Protein AF-A0A7T8H2N3-F1 (afdb_monomer_lite)

Foldseek 3Di:
DEEDEPPDDVVVVLCCLVVPNDQKYFYDQVRVVVCVVVVSQDQPDDDDDSDDRIGGRPPDD

pLDDT: mean 70.54, std 15.91, range [35.38, 86.88]

Secondary structure (DSSP, 8-state):
-EEE-TTS-HHHHHHHHHH---SEEEE-HHHHHHHHHTTSS--TT----TT-SEEE-----

Radius of gyration: 10.65 Å; chains: 1; bounding box: 27×28×19 Å

Organism: Caligus rogercresseyi (NCBI:txid217165)

Structure (mmCIF, N/CA/C/O backbone):
data_AF-A0A7T8H2N3-F1
#
_entry.id   AF-A0A7T8H2N3-F1
#
loop_
_atom_site.group_PDB
_atom_site.id
_atom_site.type_symbol
_atom_site.label_atom_id
_atom_site.label_alt_id
_atom_site.label_comp_id
_atom_site.label_asym_id
_atom_site.label_entity_id
_atom_site.label_seq_id
_atom_site.pdbx_PDB_ins_code
_atom_site.Cartn_x
_atom_site.Cartn_y
_atom_site.Cartn_z
_atom_site.occupancy
_atom_site.B_iso_or_equiv
_atom_site.auth_seq_id
_atom_site.auth_comp_id
_atom_site.auth_asym_id
_atom_site.auth_atom_id
_atom_site.pdbx_PDB_model_num
ATOM 1 N N . VAL A 1 1 ? 3.239 7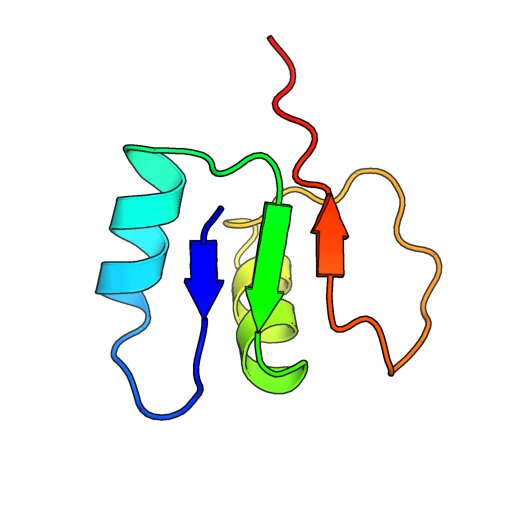.061 -7.498 1.00 70.25 1 VAL A N 1
ATOM 2 C CA . VAL A 1 1 ? 2.915 5.623 -7.320 1.00 70.25 1 VAL A CA 1
ATOM 3 C C . VAL A 1 1 ? 4.114 4.978 -6.647 1.00 70.25 1 VAL A C 1
ATOM 5 O O . VAL A 1 1 ? 5.218 5.271 -7.081 1.00 70.25 1 VAL A O 1
ATOM 8 N N . GLY A 1 2 ? 3.933 4.213 -5.569 1.00 78.50 2 GLY A N 1
ATOM 9 C CA . GLY A 1 2 ? 5.030 3.596 -4.809 1.00 78.50 2 GLY A CA 1
ATOM 10 C C . GLY A 1 2 ? 4.934 2.076 -4.843 1.00 78.50 2 GLY A C 1
ATOM 11 O O . GLY A 1 2 ? 3.838 1.545 -4.666 1.00 78.50 2 GLY A O 1
ATOM 12 N N . VAL A 1 3 ? 6.056 1.393 -5.081 1.00 82.81 3 VAL A N 1
ATOM 13 C CA . VAL A 1 3 ? 6.110 -0.073 -5.133 1.00 82.81 3 VAL A CA 1
ATOM 14 C C . VAL A 1 3 ? 6.932 -0.610 -3.964 1.00 82.81 3 VAL A C 1
ATOM 16 O O . VAL A 1 3 ? 8.042 -0.141 -3.733 1.00 82.81 3 VAL A O 1
ATOM 19 N N . PHE A 1 4 ? 6.391 -1.586 -3.235 1.00 83.75 4 PHE A N 1
ATOM 20 C CA . PHE A 1 4 ? 6.965 -2.123 -2.002 1.00 83.75 4 PHE A CA 1
ATOM 21 C C . PHE A 1 4 ? 7.187 -3.626 -2.124 1.00 83.75 4 PHE A C 1
ATOM 23 O O . PHE A 1 4 ? 6.246 -4.404 -2.307 1.00 83.75 4 PHE A O 1
ATOM 30 N N . PHE A 1 5 ? 8.438 -4.043 -1.972 1.00 84.56 5 PHE A N 1
ATOM 31 C CA . PHE A 1 5 ? 8.843 -5.439 -2.087 1.00 84.56 5 PHE A CA 1
ATOM 32 C C . PHE A 1 5 ? 9.326 -5.991 -0.742 1.00 84.56 5 PHE A C 1
ATOM 34 O O . PHE A 1 5 ? 9.843 -5.268 0.112 1.00 84.56 5 PHE A O 1
ATOM 41 N N . GLY A 1 6 ? 9.153 -7.300 -0.551 1.00 81.25 6 GLY A N 1
ATOM 42 C CA . GLY A 1 6 ? 9.796 -8.025 0.547 1.00 81.25 6 GLY A CA 1
ATOM 43 C C . GLY A 1 6 ? 11.300 -8.178 0.294 1.00 81.25 6 GLY A C 1
ATOM 44 O O . GLY A 1 6 ? 11.732 -8.161 -0.853 1.00 81.25 6 GLY A O 1
ATOM 45 N N . GLY A 1 7 ? 12.096 -8.312 1.357 1.00 83.25 7 GLY A N 1
ATOM 46 C CA . GLY A 1 7 ? 13.560 -8.446 1.263 1.00 83.25 7 GLY A CA 1
ATOM 47 C C . GLY A 1 7 ? 14.340 -7.124 1.273 1.00 83.25 7 GLY A C 1
ATOM 48 O O . GLY A 1 7 ? 15.561 -7.148 1.381 1.00 83.25 7 GLY A O 1
ATOM 49 N N . LEU A 1 8 ? 13.657 -5.974 1.232 1.00 83.44 8 LEU A N 1
ATOM 50 C CA . LEU A 1 8 ? 14.266 -4.646 1.369 1.00 83.44 8 LEU A CA 1
ATOM 51 C C . LEU A 1 8 ? 14.072 -4.059 2.775 1.00 83.44 8 LEU A C 1
ATOM 53 O O . LEU A 1 8 ? 13.125 -4.391 3.499 1.00 83.44 8 LEU A O 1
ATOM 57 N N . ALA A 1 9 ? 14.956 -3.138 3.161 1.00 86.06 9 ALA A N 1
ATOM 58 C CA . ALA A 1 9 ? 14.897 -2.458 4.453 1.00 86.06 9 ALA A CA 1
ATOM 59 C C . ALA A 1 9 ? 13.630 -1.594 4.582 1.00 86.06 9 ALA A C 1
ATOM 61 O O . ALA A 1 9 ? 13.373 -0.723 3.752 1.00 86.06 9 ALA A O 1
ATOM 62 N N . ILE A 1 10 ? 12.858 -1.809 5.653 1.00 84.19 10 ILE A N 1
ATOM 63 C CA . ILE A 1 10 ? 11.590 -1.093 5.897 1.0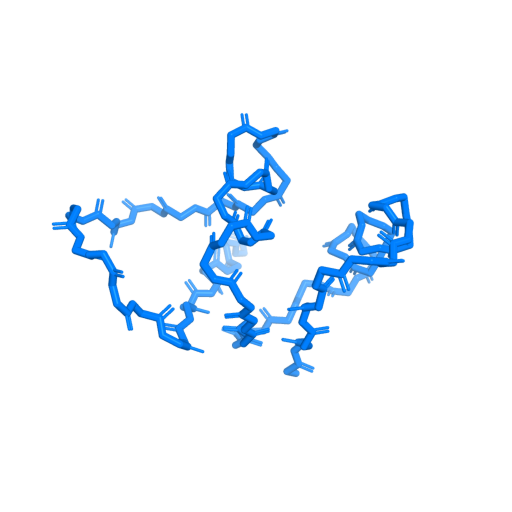0 84.19 10 ILE A CA 1
ATOM 64 C C . ILE A 1 10 ? 11.778 0.405 6.101 1.00 84.19 10 ILE A C 1
ATOM 66 O O . ILE A 1 10 ? 10.929 1.187 5.693 1.00 84.19 10 ILE A O 1
ATOM 70 N N . SER A 1 11 ? 12.935 0.822 6.607 1.00 86.88 11 SER A N 1
ATOM 71 C CA . SER A 1 11 ? 13.240 2.231 6.851 1.00 86.88 11 SER A CA 1
ATOM 72 C C . SER A 1 11 ? 13.247 3.083 5.579 1.00 86.88 11 SER A C 1
ATOM 74 O O . SER A 1 11 ? 12.880 4.255 5.629 1.00 86.88 11 SER A O 1
ATOM 76 N N . LYS A 1 12 ? 13.634 2.512 4.427 1.00 84.69 12 LYS A N 1
ATOM 77 C CA . LYS A 1 12 ? 13.589 3.233 3.143 1.00 84.69 12 LYS A CA 1
ATOM 78 C C . LYS A 1 12 ? 12.150 3.449 2.688 1.00 84.69 12 LYS A C 1
ATOM 80 O O . LYS A 1 12 ? 11.790 4.562 2.316 1.00 84.69 12 LYS A O 1
ATOM 85 N N . ASP A 1 13 ? 11.322 2.422 2.822 1.00 84.81 13 ASP A N 1
ATOM 86 C CA . ASP A 1 13 ? 9.894 2.491 2.518 1.00 84.81 13 ASP A CA 1
ATOM 87 C C . ASP A 1 13 ? 9.176 3.509 3.414 1.00 84.81 13 ASP A C 1
ATOM 89 O O . ASP A 1 13 ? 8.351 4.288 2.941 1.00 84.81 13 ASP A O 1
ATOM 93 N N . GLU A 1 14 ? 9.533 3.555 4.700 1.00 83.88 14 GLU A N 1
ATOM 94 C CA . GLU A 1 14 ? 9.006 4.532 5.655 1.00 83.88 14 GLU A CA 1
ATOM 95 C C . GLU A 1 14 ? 9.386 5.971 5.304 1.00 83.88 14 GLU A C 1
ATOM 97 O O . GLU A 1 14 ? 8.566 6.878 5.457 1.00 83.88 14 GLU A O 1
ATOM 102 N N . GLN A 1 15 ? 10.620 6.197 4.849 1.00 85.38 15 GLN A N 1
ATOM 103 C CA . GLN A 1 15 ? 11.075 7.523 4.444 1.00 85.38 15 GLN A CA 1
ATOM 104 C C . GLN A 1 15 ? 10.334 8.001 3.195 1.00 85.38 15 GLN A C 1
ATOM 106 O O . GLN A 1 15 ? 9.914 9.156 3.152 1.00 85.38 15 GLN A O 1
ATOM 111 N N . VAL A 1 16 ? 10.116 7.112 2.221 1.00 82.62 16 VAL A N 1
ATOM 112 C CA . VAL A 1 16 ? 9.310 7.414 1.032 1.00 82.62 16 VAL A CA 1
ATOM 113 C C . VAL A 1 16 ? 7.890 7.761 1.451 1.00 82.62 16 VAL A C 1
ATOM 115 O O . VAL A 1 16 ? 7.402 8.817 1.082 1.00 82.62 16 VAL A O 1
ATOM 118 N N . LEU A 1 17 ? 7.264 6.955 2.307 1.00 81.44 17 LEU A N 1
ATOM 119 C CA . LEU A 1 17 ? 5.923 7.237 2.816 1.00 81.44 17 LEU A CA 1
ATOM 120 C C . LEU A 1 17 ? 5.806 8.572 3.551 1.00 81.44 17 LEU A C 1
ATOM 122 O O . LEU A 1 17 ? 4.789 9.237 3.420 1.00 81.44 17 LEU A O 1
ATOM 126 N N . LYS A 1 18 ? 6.814 8.951 4.343 1.00 80.25 18 LYS A N 1
ATOM 127 C CA . LYS A 1 18 ? 6.816 10.221 5.083 1.00 80.25 18 LYS A CA 1
ATOM 128 C C . LYS A 1 18 ? 7.093 11.425 4.193 1.00 80.25 18 LYS A C 1
ATOM 130 O O . LYS A 1 18 ? 6.484 12.469 4.382 1.00 80.25 18 LYS A O 1
ATOM 135 N N . SER A 1 19 ? 8.054 11.302 3.284 1.00 83.25 19 SER A N 1
ATOM 136 C CA . SER A 1 19 ? 8.519 12.414 2.455 1.00 83.25 19 SER A CA 1
ATOM 137 C C . SER A 1 19 ? 7.687 12.594 1.189 1.00 83.25 19 SER A C 1
ATOM 139 O O . SER A 1 19 ? 7.700 13.668 0.596 1.00 83.25 19 SER A O 1
ATOM 141 N N . ASN A 1 20 ? 7.035 11.534 0.722 1.00 74.88 20 ASN A N 1
ATOM 142 C CA . ASN A 1 20 ? 6.317 11.486 -0.540 1.00 74.88 20 ASN A CA 1
ATOM 143 C C . ASN A 1 20 ? 5.211 10.426 -0.451 1.00 74.88 20 ASN A C 1
ATOM 145 O O . ASN A 1 20 ? 5.396 9.280 -0.847 1.00 74.88 20 ASN A O 1
ATOM 149 N N . CYS A 1 21 ? 4.048 10.803 0.080 1.00 74.06 21 CYS A N 1
ATOM 150 C CA . CYS A 1 21 ? 2.884 9.921 0.156 1.00 74.06 21 CYS A CA 1
ATOM 151 C C . CYS A 1 21 ? 2.376 9.593 -1.260 1.00 74.06 21 CYS A C 1
ATOM 153 O O . CYS A 1 21 ? 1.770 10.456 -1.903 1.00 74.06 21 CYS A O 1
ATOM 155 N N . PRO A 1 22 ? 2.569 8.371 -1.787 1.00 75.25 22 PRO A N 1
ATOM 156 C CA . PRO A 1 22 ? 2.087 8.054 -3.118 1.00 75.25 22 PRO A CA 1
ATOM 157 C C . PRO A 1 22 ? 0.574 7.798 -3.075 1.00 75.25 22 PRO A C 1
ATOM 159 O O . PRO A 1 22 ? 0.081 7.062 -2.226 1.00 75.25 22 PRO A O 1
ATOM 162 N N . HIS A 1 23 ? -0.171 8.332 -4.044 1.00 77.56 23 HIS A N 1
ATOM 163 C CA . HIS A 1 23 ? -1.619 8.081 -4.156 1.00 77.56 23 HIS A CA 1
ATOM 164 C C . HIS A 1 23 ? -1.981 6.602 -4.365 1.00 77.56 23 HIS A C 1
ATOM 166 O O . HIS A 1 23 ? -3.062 6.155 -3.980 1.00 77.56 23 HIS A O 1
ATOM 172 N N . ILE A 1 24 ? -1.081 5.844 -4.991 1.00 77.62 24 ILE A N 1
ATOM 173 C CA . ILE A 1 24 ? -1.253 4.423 -5.289 1.00 77.62 24 ILE A CA 1
ATOM 174 C C . ILE A 1 24 ? -0.026 3.692 -4.766 1.00 77.62 24 ILE A C 1
ATOM 176 O O . ILE A 1 24 ? 1.107 4.054 -5.105 1.00 77.62 24 ILE A O 1
ATOM 180 N N . VAL A 1 25 ? -0.279 2.672 -3.955 1.00 77.88 25 VAL A N 1
ATOM 181 C CA . VAL A 1 25 ? 0.713 1.783 -3.363 1.00 77.88 25 VAL A CA 1
ATOM 182 C C . VAL A 1 25 ? 0.513 0.390 -3.942 1.00 77.88 25 VAL A C 1
ATOM 184 O O . VAL A 1 25 ? -0.591 -0.146 -3.890 1.00 77.88 25 VAL A O 1
ATOM 187 N N . VAL A 1 26 ? 1.577 -0.188 -4.485 1.00 83.19 26 VAL A N 1
ATOM 188 C CA . VAL A 1 26 ? 1.608 -1.543 -5.046 1.00 83.19 26 VAL A CA 1
ATOM 189 C C . VAL A 1 26 ? 2.644 -2.338 -4.272 1.00 83.19 26 VAL A C 1
ATOM 191 O O . VAL A 1 26 ? 3.699 -1.810 -3.942 1.00 83.19 26 VAL A O 1
ATOM 194 N N . GLY A 1 27 ? 2.392 -3.599 -3.952 1.00 82.25 27 GLY A N 1
ATOM 195 C CA . GLY A 1 27 ? 3.397 -4.375 -3.239 1.00 82.25 27 GLY A CA 1
ATOM 196 C C . GLY A 1 27 ? 2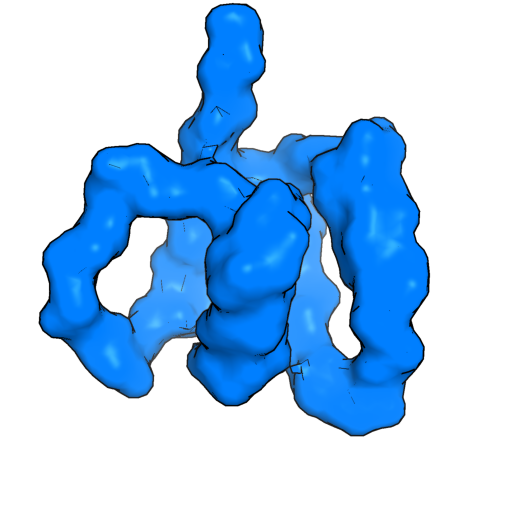.936 -5.749 -2.815 1.00 82.25 27 GLY A C 1
ATOM 197 O O . GLY A 1 27 ? 1.768 -6.109 -2.963 1.00 82.25 27 GLY A O 1
ATOM 198 N N . THR A 1 28 ? 3.873 -6.523 -2.274 1.00 84.50 28 THR A N 1
ATOM 199 C CA . THR A 1 28 ? 3.540 -7.834 -1.722 1.00 84.50 28 THR A CA 1
ATOM 200 C C . THR A 1 28 ? 2.677 -7.675 -0.466 1.00 84.50 28 THR A C 1
ATOM 202 O O . THR A 1 28 ? 2.944 -6.803 0.370 1.00 84.50 28 THR A O 1
ATOM 205 N N . PRO A 1 29 ? 1.659 -8.531 -0.280 1.00 81.69 29 PRO A N 1
ATOM 206 C CA . PRO A 1 29 ? 0.708 -8.395 0.820 1.00 81.69 29 PRO A CA 1
ATOM 207 C C . PRO A 1 29 ? 1.394 -8.460 2.188 1.00 81.69 29 PRO A C 1
ATOM 209 O O . PRO A 1 29 ? 1.068 -7.671 3.068 1.00 81.69 29 PRO A O 1
ATOM 212 N N . GLY A 1 30 ? 2.408 -9.319 2.357 1.00 83.56 30 GLY A N 1
ATOM 213 C CA . GLY A 1 30 ? 3.176 -9.397 3.604 1.00 83.56 30 GLY A CA 1
ATOM 214 C C . GLY A 1 30 ? 3.899 -8.092 3.957 1.00 83.56 30 GLY A C 1
ATOM 215 O O . GLY A 1 30 ? 3.916 -7.689 5.120 1.00 83.56 30 GLY A O 1
ATOM 216 N N . ARG A 1 31 ? 4.447 -7.387 2.956 1.00 86.50 31 ARG A N 1
ATOM 217 C CA . ARG A 1 31 ? 5.144 -6.111 3.167 1.00 86.50 31 ARG A CA 1
ATOM 218 C C . ARG A 1 31 ? 4.173 -4.982 3.480 1.00 86.50 31 ARG A C 1
ATOM 220 O O . ARG A 1 31 ? 4.378 -4.233 4.434 1.00 86.50 31 ARG A O 1
ATOM 227 N N . ILE A 1 32 ? 3.102 -4.889 2.703 1.00 81.12 32 ILE A N 1
ATOM 228 C CA . ILE A 1 32 ? 2.048 -3.902 2.911 1.00 81.12 32 ILE A CA 1
ATOM 229 C C . ILE A 1 32 ? 1.408 -4.080 4.293 1.00 81.12 32 ILE A C 1
ATOM 231 O O . ILE A 1 32 ? 1.254 -3.105 5.024 1.00 81.12 32 ILE A O 1
ATOM 235 N N . LEU A 1 33 ? 1.106 -5.317 4.696 1.00 81.50 33 LEU A N 1
ATOM 236 C CA . LEU A 1 33 ? 0.507 -5.614 5.996 1.00 81.50 33 LEU A CA 1
ATOM 237 C C . LEU A 1 33 ? 1.392 -5.147 7.163 1.00 81.50 33 LEU A C 1
ATOM 239 O O . LEU A 1 33 ? 0.876 -4.600 8.138 1.00 81.50 33 LEU A O 1
ATOM 243 N N . ALA A 1 34 ? 2.714 -5.316 7.061 1.00 83.94 34 ALA A N 1
ATOM 244 C CA . ALA A 1 34 ? 3.656 -4.825 8.065 1.00 83.94 34 ALA A CA 1
ATOM 245 C C . ALA A 1 34 ? 3.626 -3.289 8.175 1.00 83.94 34 ALA A C 1
ATOM 247 O O . ALA A 1 34 ? 3.511 -2.754 9.274 1.00 83.94 34 ALA A O 1
ATOM 248 N N . LEU A 1 35 ? 3.635 -2.577 7.043 1.00 81.06 35 LEU A N 1
ATOM 249 C CA . LEU A 1 35 ? 3.580 -1.108 7.003 1.00 81.06 35 LEU A CA 1
ATOM 250 C C . LEU A 1 35 ? 2.252 -0.541 7.537 1.00 81.06 35 LEU A C 1
ATOM 252 O O . LEU A 1 35 ? 2.237 0.512 8.183 1.00 81.06 35 LEU A O 1
ATOM 256 N N . VAL A 1 36 ? 1.143 -1.245 7.302 1.00 79.56 36 VAL A N 1
ATOM 257 C CA . VAL A 1 36 ? -0.186 -0.901 7.835 1.00 79.56 36 VAL A CA 1
ATOM 258 C C . VAL A 1 36 ? -0.241 -1.124 9.345 1.00 79.56 36 VAL A C 1
ATOM 260 O O . VAL A 1 36 ? -0.679 -0.241 10.080 1.00 79.56 36 VAL A O 1
ATOM 263 N N . ARG A 1 37 ? 0.270 -2.261 9.839 1.00 81.38 37 ARG A N 1
ATOM 264 C CA . ARG A 1 37 ? 0.359 -2.543 11.284 1.00 81.38 37 ARG A CA 1
ATOM 265 C C . ARG A 1 37 ? 1.238 -1.540 12.022 1.00 81.38 37 ARG A C 1
ATOM 267 O O . ARG A 1 37 ? 0.881 -1.108 13.113 1.00 81.38 37 ARG A O 1
ATOM 274 N N . SER A 1 38 ? 2.337 -1.111 11.408 1.00 80.19 38 SER A N 1
ATOM 275 C CA . SER A 1 38 ? 3.210 -0.058 11.937 1.00 80.19 38 SER A CA 1
ATOM 276 C C . SER A 1 38 ? 2.599 1.352 11.856 1.00 80.19 38 SER A C 1
ATOM 278 O O . SER A 1 38 ? 3.275 2.319 12.207 1.00 80.19 38 SER A O 1
ATOM 280 N N . LYS A 1 39 ? 1.339 1.488 11.401 1.00 70.12 39 LYS A N 1
ATOM 281 C CA . LYS A 1 39 ? 0.617 2.756 11.184 1.00 70.12 39 LYS A CA 1
ATOM 282 C C . LYS A 1 39 ? 1.353 3.738 10.267 1.00 70.12 39 LYS A C 1
ATOM 284 O O . LYS A 1 39 ? 1.180 4.949 10.376 1.00 70.12 39 LYS A O 1
ATOM 289 N N . LYS A 1 40 ? 2.199 3.227 9.370 1.00 72.19 40 LYS A N 1
ATOM 290 C CA . LYS A 1 40 ? 2.933 4.047 8.398 1.00 72.19 40 LYS A CA 1
ATOM 291 C C . LYS A 1 40 ? 2.112 4.252 7.129 1.00 72.19 40 LYS A C 1
ATOM 293 O O . LYS A 1 40 ? 2.134 5.343 6.575 1.00 72.19 40 LYS A O 1
ATOM 298 N N . LEU A 1 41 ? 1.320 3.252 6.734 1.00 72.62 41 LEU A N 1
ATOM 299 C CA . LEU A 1 41 ? 0.268 3.375 5.720 1.00 72.62 41 LEU A CA 1
ATOM 300 C C . LEU A 1 41 ? -1.097 3.525 6.401 1.00 72.62 41 LEU A C 1
ATOM 302 O O . LEU A 1 41 ? -1.557 2.600 7.068 1.00 72.62 41 LEU A O 1
ATOM 306 N N . ASN A 1 42 ? -1.753 4.675 6.219 1.00 65.00 42 ASN A N 1
ATOM 307 C CA . ASN A 1 42 ? -3.091 4.930 6.758 1.00 65.00 42 ASN A CA 1
ATOM 308 C C . ASN A 1 42 ? -4.166 4.514 5.751 1.00 65.00 42 ASN A C 1
ATOM 310 O O . ASN A 1 42 ? -4.380 5.179 4.737 1.00 65.00 42 ASN A O 1
ATOM 314 N N . LEU A 1 43 ? -4.854 3.414 6.050 1.00 65.50 43 LEU A N 1
ATOM 315 C CA . LEU A 1 43 ? -5.895 2.835 5.205 1.00 65.50 43 LEU A CA 1
ATOM 31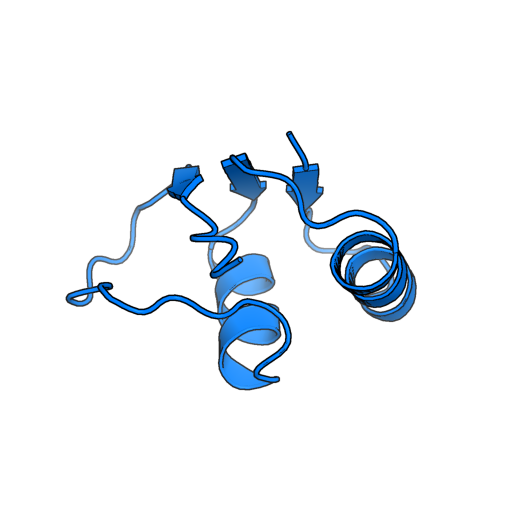6 C C . LEU A 1 43 ? -7.235 2.972 5.915 1.00 65.50 43 LEU A C 1
ATOM 318 O O . LEU A 1 43 ? -7.579 2.167 6.773 1.00 65.50 43 LEU A O 1
ATOM 322 N N . LYS A 1 44 ? -7.966 4.043 5.587 1.00 55.16 44 LYS A N 1
ATOM 323 C CA . LYS A 1 44 ? -9.236 4.397 6.243 1.00 55.16 44 LYS A CA 1
ATOM 324 C C . LYS A 1 44 ? -10.399 3.447 5.909 1.00 55.16 44 LYS A C 1
ATOM 326 O O . LYS A 1 44 ? -11.377 3.443 6.643 1.00 55.16 44 LYS A O 1
ATOM 331 N N . THR A 1 45 ? -10.300 2.630 4.859 1.00 46.78 45 THR A N 1
ATOM 332 C CA . THR A 1 45 ? -11.393 1.751 4.397 1.00 46.78 45 THR A CA 1
ATOM 333 C C . THR A 1 45 ? -10.857 0.463 3.772 1.00 46.78 45 THR A C 1
ATOM 335 O O . THR A 1 45 ? -10.978 0.246 2.570 1.00 46.78 45 THR A O 1
ATOM 338 N N . LEU A 1 46 ? -10.254 -0.419 4.573 1.00 49.28 46 LEU A N 1
ATOM 339 C CA . LEU A 1 46 ? -10.016 -1.798 4.137 1.00 49.28 46 LEU A CA 1
ATOM 340 C C . LEU A 1 46 ? -10.840 -2.771 4.972 1.00 49.28 46 LEU A C 1
ATOM 342 O O . LEU A 1 46 ? -10.471 -3.126 6.088 1.00 49.28 46 LEU A O 1
ATOM 346 N N . SER A 1 47 ? -11.951 -3.214 4.383 1.00 39.38 47 SER A N 1
ATOM 347 C CA . SER A 1 47 ? -12.552 -4.495 4.733 1.00 39.38 47 SER A CA 1
ATOM 348 C C . SER A 1 47 ? -11.616 -5.590 4.222 1.00 39.38 47 SER A C 1
ATOM 350 O O . SER A 1 47 ? -11.215 -5.603 3.057 1.00 39.38 47 SER A O 1
ATOM 352 N N . THR A 1 48 ? -11.196 -6.442 5.144 1.00 44.66 48 THR A N 1
ATOM 353 C CA . THR A 1 48 ? -10.288 -7.576 4.981 1.00 44.66 48 THR A CA 1
ATOM 354 C C . THR A 1 48 ? -10.514 -8.354 3.681 1.00 44.66 48 THR A C 1
ATOM 356 O O . THR A 1 48 ? -11.522 -9.041 3.539 1.00 44.66 48 THR A O 1
ATOM 359 N N . SER A 1 49 ? -9.554 -8.314 2.753 1.00 35.38 49 SER A N 1
ATOM 360 C CA . SER A 1 49 ? -9.443 -9.317 1.689 1.00 35.38 49 SER A CA 1
ATOM 361 C C . SER A 1 49 ? -7.980 -9.515 1.287 1.00 35.38 49 SER A C 1
ATOM 363 O O . SER A 1 49 ? -7.221 -8.576 1.053 1.00 35.38 49 SER A O 1
ATOM 365 N N . SER A 1 50 ? -7.560 -10.771 1.281 1.00 43.25 50 SER A N 1
ATOM 366 C CA . SER A 1 50 ? -6.174 -11.245 1.329 1.00 43.25 50 SER A CA 1
ATOM 367 C C . SER A 1 50 ? -5.382 -11.073 0.022 1.00 43.25 50 SER A C 1
ATOM 369 O O . SER A 1 50 ? -4.358 -11.730 -0.158 1.00 43.25 50 SER A O 1
ATOM 371 N N . SER A 1 51 ? -5.842 -10.224 -0.907 1.00 43.25 51 SER A N 1
ATOM 372 C CA . SER A 1 51 ? -5.384 -10.251 -2.307 1.00 43.25 51 SER A CA 1
ATOM 373 C C . SER A 1 51 ? -5.155 -8.888 -2.972 1.00 43.25 51 SER A C 1
ATOM 375 O O . SER A 1 51 ? -4.855 -8.851 -4.162 1.00 43.25 51 SER A O 1
ATOM 377 N N . THR A 1 52 ? -5.260 -7.755 -2.274 1.00 49.59 52 THR A N 1
ATOM 378 C CA . THR A 1 52 ? -5.116 -6.447 -2.941 1.00 49.59 52 THR A CA 1
ATOM 379 C C . THR A 1 52 ? -3.666 -6.104 -3.282 1.00 49.59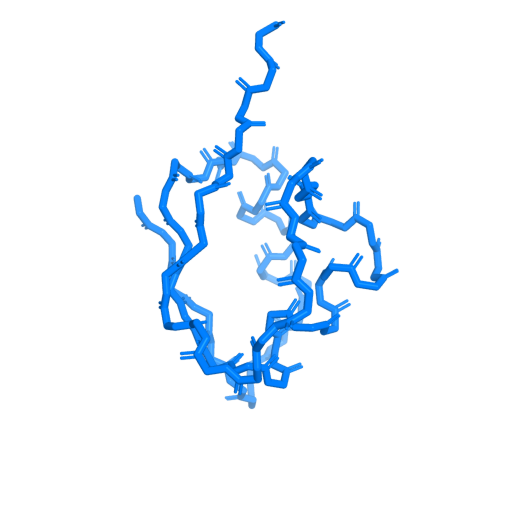 52 THR A C 1
ATOM 381 O O . THR A 1 52 ? -2.869 -5.755 -2.414 1.00 49.59 52 THR A O 1
ATOM 384 N N . SER A 1 53 ? -3.362 -6.135 -4.578 1.00 54.75 53 SER A N 1
ATOM 385 C CA . SER A 1 53 ? -2.127 -5.665 -5.213 1.00 54.75 53 SER A CA 1
ATOM 386 C C . SER A 1 53 ? -2.073 -4.142 -5.409 1.00 54.75 53 SER A C 1
ATOM 388 O O . SER A 1 53 ? -1.019 -3.619 -5.758 1.00 54.75 53 SER A O 1
ATOM 390 N N . ALA A 1 54 ? -3.157 -3.407 -5.142 1.00 53.84 54 ALA A N 1
ATOM 391 C CA . ALA A 1 54 ? -3.177 -1.949 -5.192 1.00 53.84 54 ALA A CA 1
ATOM 392 C C . ALA A 1 54 ? -4.011 -1.375 -4.046 1.00 53.84 54 ALA A C 1
ATOM 394 O O . ALA A 1 54 ? -5.185 -1.703 -3.884 1.00 53.84 54 ALA A O 1
ATOM 395 N N . ILE A 1 55 ? -3.399 -0.501 -3.254 1.00 62.94 55 ILE A N 1
ATOM 396 C CA . ILE A 1 55 ? -4.049 0.169 -2.136 1.00 62.94 55 ILE A CA 1
ATOM 397 C C . ILE A 1 55 ? -4.007 1.673 -2.376 1.00 62.94 55 ILE A C 1
ATOM 399 O O . ILE A 1 55 ? -2.953 2.253 -2.650 1.00 62.94 55 ILE A O 1
ATOM 403 N N . LYS A 1 56 ? -5.176 2.311 -2.273 1.00 52.72 56 LYS A N 1
ATOM 404 C CA . LYS A 1 56 ? -5.306 3.760 -2.393 1.00 52.72 56 LYS A CA 1
ATOM 405 C C . LYS A 1 56 ? -4.946 4.404 -1.063 1.00 52.72 56 LYS A C 1
ATOM 407 O O . LYS A 1 56 ? -5.687 4.297 -0.086 1.00 52.72 56 LYS A O 1
ATOM 412 N N . CYS A 1 57 ? -3.806 5.085 -1.034 1.00 55.53 57 CYS A N 1
ATOM 413 C CA . CYS A 1 57 ? -3.442 5.914 0.101 1.00 55.53 57 CYS A CA 1
ATOM 414 C C . CYS A 1 57 ? -4.282 7.189 0.005 1.00 55.53 57 CYS A C 1
ATOM 416 O O . CYS A 1 57 ? -4.072 8.023 -0.875 1.00 55.53 57 CYS A O 1
ATOM 418 N N . SER A 1 58 ? -5.290 7.306 0.869 1.00 47.91 58 SER A N 1
ATOM 419 C CA . SER A 1 58 ? -6.038 8.553 0.999 1.00 47.91 58 SER A CA 1
ATOM 420 C C . SER A 1 58 ? -5.159 9.527 1.771 1.00 47.91 58 SER A C 1
ATOM 422 O O . SER A 1 58 ? -5.113 9.489 2.999 1.00 47.91 58 SER A O 1
ATOM 424 N N . SER A 1 59 ? -4.416 10.360 1.050 1.00 43.25 59 SER A N 1
ATOM 425 C CA . SER A 1 59 ? -3.864 11.594 1.592 1.00 43.25 59 SER A CA 1
ATOM 426 C C . SER A 1 59 ? -5.050 12.464 2.014 1.00 43.25 59 SER A C 1
ATOM 428 O O . SER A 1 59 ? -5.722 13.056 1.175 1.00 43.25 59 SER A O 1
ATOM 430 N N . SER A 1 60 ? -5.376 12.472 3.309 1.00 40.12 60 SER A N 1
ATOM 431 C CA . SER A 1 60 ? -6.171 13.565 3.868 1.00 40.12 60 SER A CA 1
ATOM 432 C C . SER A 1 60 ? -5.301 14.815 3.761 1.00 40.12 60 SER A C 1
ATOM 434 O O . SER A 1 60 ? -4.237 14.855 4.381 1.00 40.12 60 SER A O 1
ATOM 436 N N . LEU A 1 61 ? -5.720 15.752 2.907 1.00 40.66 61 LEU A N 1
ATOM 437 C CA . LEU A 1 61 ? -5.343 17.157 3.033 1.00 40.66 61 LEU A CA 1
ATOM 438 C C . LEU A 1 61 ? -5.844 17.676 4.390 1.00 40.66 61 LEU A C 1
ATOM 440 O O 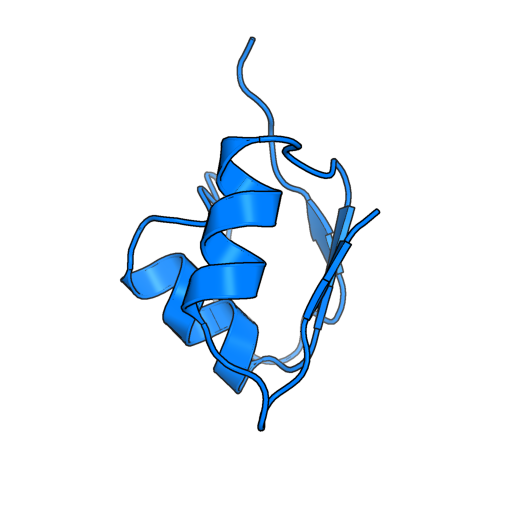. LEU A 1 61 ? -6.939 17.216 4.803 1.00 40.66 61 LEU A O 1
#

Sequence (61 aa):
VGVFFGGLAISKDEQVLKSNCPHIVVGTPGRILALVRSKKLNLKTLSTSSSTSAIKCSSSL

InterPro domains:
  IPR027417 P-loop containing nucleoside triphosphate hydrolase [G3DSA:3.40.50.300] (1-49)
  IPR027417 P-loop containing nucleoside triphosphate hydrolase [SSF52540] (1-47)